Protein AF-A0A0P9D905-F1 (afdb_monomer_lite)

Sequence (83 aa):
APPLALDVVHIDHRIPLARGGTNELSNLRTPCRRCHVLRADHTHQGMVAQALRDGIIPPNWRALVWDDAPAHTDDDSHKPGEP

Foldseek 3Di:
DDDDDQVQWDKDFLQDVVRVTDPDPVRIDTHGLLLQLLEPDPVSVVSVVVCCVVVVADPVSPVVRDHPPPPPPPPPPPDDDDD

Secondary structure (DSSP, 8-state):
-PPPPTTTSPPEESS-GGGT--SSGGGEE---HHHHHTBS-GGGGGGHHHHHHTTSS-TTGGGG-B-----------------

pLDDT: mean 84.11, std 18.09, range [39.16, 97.75]

InterPro domains:
  IPR002711 HNH endonuclease [PF01844] (9-37)
  IPR003615 HNH nuclease [cd00085] (9-36)

Structure (mmCIF, N/CA/C/O backbone):
data_AF-A0A0P9D905-F1
#
_entry.id   AF-A0A0P9D905-F1
#
loop_
_atom_site.group_PDB
_atom_site.id
_atom_site.type_symbol
_atom_site.label_atom_id
_atom_site.label_alt_id
_atom_site.label_comp_id
_atom_site.label_asym_id
_atom_site.label_entity_id
_atom_site.label_seq_id
_atom_site.pdbx_PDB_ins_code
_atom_site.Cartn_x
_atom_site.Cartn_y
_atom_site.Cartn_z
_atom_site.occupancy
_atom_site.B_iso_or_equiv
_atom_site.auth_seq_id
_atom_site.auth_comp_id
_atom_site.auth_asym_id
_atom_site.auth_atom_id
_atom_site.pdbx_PDB_model_num
ATOM 1 N N . ALA A 1 1 ? 5.313 8.171 13.358 1.00 69.25 1 ALA A N 1
ATOM 2 C CA . ALA A 1 1 ? 5.014 6.840 13.931 1.00 69.25 1 ALA A CA 1
ATOM 3 C C . ALA A 1 1 ? 6.325 6.076 14.079 1.00 69.25 1 ALA A C 1
ATOM 5 O O . ALA A 1 1 ? 7.218 6.350 13.280 1.00 69.25 1 ALA A O 1
ATOM 6 N N . PRO A 1 2 ? 6.475 5.183 15.073 1.00 87.44 2 PRO A N 1
ATOM 7 C CA . PRO A 1 2 ? 7.646 4.313 15.140 1.00 87.44 2 PRO A CA 1
ATOM 8 C C . PRO A 1 2 ? 7.724 3.412 13.892 1.00 87.44 2 PRO A C 1
ATOM 10 O O . PRO A 1 2 ? 6.683 3.140 13.282 1.00 87.44 2 PRO A O 1
ATOM 13 N N . PRO A 1 3 ? 8.926 2.952 13.504 1.00 88.31 3 PRO A N 1
ATOM 14 C CA . PRO A 1 3 ? 9.080 1.947 12.457 1.00 88.31 3 PRO A CA 1
ATOM 15 C C . PRO A 1 3 ? 8.290 0.673 12.780 1.00 88.31 3 PRO A C 1
ATOM 17 O O . PRO A 1 3 ? 8.189 0.276 13.941 1.00 88.31 3 PRO A O 1
ATOM 20 N N . LEU A 1 4 ? 7.740 0.034 11.749 1.00 92.69 4 LEU A N 1
ATOM 21 C CA . LEU A 1 4 ? 7.086 -1.270 11.864 1.00 92.69 4 LEU A CA 1
ATOM 22 C C . LEU A 1 4 ? 8.078 -2.394 11.553 1.00 92.69 4 LEU A C 1
ATOM 24 O O . LEU A 1 4 ? 9.045 -2.187 10.820 1.00 92.69 4 LEU A O 1
ATOM 28 N N . ALA A 1 5 ? 7.811 -3.584 12.089 1.00 94.19 5 ALA A N 1
ATOM 29 C CA . ALA A 1 5 ? 8.568 -4.784 11.759 1.00 94.19 5 ALA A CA 1
ATOM 30 C C . ALA A 1 5 ? 8.390 -5.168 10.276 1.00 94.19 5 ALA A C 1
ATOM 32 O O . ALA A 1 5 ? 7.341 -4.919 9.672 1.00 94.19 5 ALA A O 1
ATOM 33 N N . LEU A 1 6 ? 9.434 -5.759 9.684 1.00 89.94 6 LEU A N 1
ATOM 34 C CA . LEU A 1 6 ? 9.472 -6.082 8.251 1.00 89.94 6 LEU A CA 1
ATOM 35 C C . LEU A 1 6 ? 8.444 -7.144 7.832 1.00 89.94 6 LEU A C 1
ATOM 37 O O . LEU A 1 6 ? 8.032 -7.164 6.680 1.00 89.94 6 LEU A O 1
ATOM 41 N N . ASP A 1 7 ? 8.013 -7.997 8.754 1.00 93.50 7 ASP A N 1
ATOM 42 C CA . ASP A 1 7 ? 6.995 -9.032 8.551 1.00 93.50 7 ASP A CA 1
ATOM 43 C C . ASP A 1 7 ? 5.549 -8.499 8.613 1.00 93.50 7 ASP A C 1
ATOM 45 O O . ASP A 1 7 ? 4.608 -9.227 8.301 1.00 93.50 7 ASP A O 1
ATOM 49 N N . VAL A 1 8 ? 5.360 -7.225 8.980 1.00 93.25 8 VAL A N 1
ATOM 50 C CA . VAL A 1 8 ? 4.042 -6.566 9.077 1.00 93.25 8 VAL A CA 1
ATOM 51 C C . VAL A 1 8 ? 3.790 -5.587 7.925 1.00 93.25 8 VAL A C 1
ATOM 53 O O . VAL A 1 8 ? 2.643 -5.266 7.598 1.00 93.25 8 VAL A O 1
ATOM 56 N N . VAL A 1 9 ? 4.851 -5.065 7.313 1.00 95.75 9 VAL A N 1
ATOM 57 C CA . VAL A 1 9 ? 4.758 -4.141 6.175 1.00 95.75 9 VAL A CA 1
ATOM 58 C C . VAL A 1 9 ? 4.501 -4.891 4.873 1.00 95.75 9 VAL A C 1
ATOM 60 O O . VAL A 1 9 ? 4.763 -6.082 4.742 1.00 95.75 9 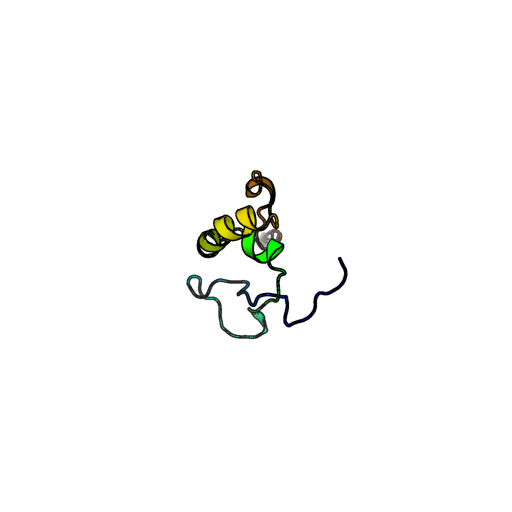VAL A O 1
ATOM 63 N N . HIS A 1 10 ? 3.968 -4.182 3.885 1.00 94.25 10 HIS A N 1
ATOM 64 C CA . HIS A 1 10 ? 3.797 -4.719 2.540 1.00 94.25 10 HIS A CA 1
ATOM 65 C C . HIS A 1 10 ? 4.957 -4.266 1.655 1.00 94.25 10 HIS A C 1
ATOM 67 O O . HIS A 1 10 ? 5.565 -3.244 1.942 1.00 94.25 10 HIS A O 1
ATOM 73 N N . ILE A 1 11 ? 5.216 -4.970 0.555 1.00 94.19 11 ILE A N 1
ATOM 74 C CA . ILE A 1 11 ? 6.102 -4.489 -0.512 1.00 94.19 11 ILE A CA 1
ATOM 75 C C . ILE A 1 11 ? 5.241 -3.828 -1.585 1.00 94.19 11 ILE A C 1
ATOM 77 O O . ILE A 1 11 ? 4.193 -4.356 -1.953 1.00 94.19 11 ILE A O 1
ATOM 81 N N . ASP A 1 12 ? 5.679 -2.670 -2.061 1.00 93.19 12 ASP A N 1
ATOM 82 C CA . ASP A 1 12 ? 4.963 -1.872 -3.049 1.00 93.19 12 ASP A CA 1
ATOM 83 C C . ASP A 1 12 ? 5.951 -1.138 -3.969 1.00 93.19 12 ASP A C 1
ATOM 85 O O . ASP A 1 12 ? 7.045 -0.758 -3.543 1.00 93.19 12 ASP A O 1
ATOM 89 N N . HIS A 1 13 ? 5.573 -0.937 -5.230 1.00 93.31 13 HIS A N 1
ATOM 90 C CA . HIS A 1 13 ? 6.402 -0.277 -6.241 1.00 93.31 13 HIS A CA 1
ATOM 91 C C . HIS A 1 13 ? 6.078 1.210 -6.324 1.00 93.31 13 HIS A C 1
ATOM 93 O O . HIS A 1 13 ? 4.967 1.541 -6.728 1.00 93.31 13 HIS A O 1
ATOM 99 N N . ARG A 1 14 ? 7.020 2.115 -6.035 1.00 92.31 14 ARG A N 1
ATOM 100 C CA . ARG A 1 14 ? 6.834 3.580 -6.138 1.00 92.31 14 ARG A CA 1
ATOM 101 C C . ARG A 1 14 ? 6.231 3.978 -7.487 1.00 92.31 14 ARG A C 1
ATOM 103 O O . ARG A 1 14 ? 5.183 4.612 -7.524 1.00 92.31 14 ARG A O 1
ATOM 110 N N . ILE A 1 15 ? 6.843 3.517 -8.577 1.00 91.94 15 ILE A N 1
ATOM 111 C CA . ILE A 1 15 ? 6.282 3.571 -9.927 1.00 91.94 15 ILE A CA 1
ATOM 112 C C . ILE A 1 15 ? 5.727 2.178 -10.254 1.00 91.94 15 ILE A C 1
ATOM 114 O O . ILE A 1 15 ? 6.493 1.212 -10.211 1.00 91.94 15 ILE A O 1
ATOM 118 N N . PRO A 1 16 ? 4.434 2.032 -10.595 1.00 90.25 16 PRO A N 1
ATOM 119 C CA . PRO A 1 16 ? 3.870 0.745 -10.998 1.00 90.25 16 PRO A CA 1
ATOM 120 C C . PRO A 1 16 ? 4.631 0.115 -12.168 1.00 90.25 16 PRO A C 1
ATOM 122 O O . PRO A 1 16 ? 4.996 0.815 -13.114 1.00 90.25 16 PRO A O 1
ATOM 125 N N . LEU A 1 17 ? 4.769 -1.215 -12.180 1.00 91.12 17 LEU A N 1
ATOM 126 C CA . LEU A 1 17 ? 5.355 -1.944 -13.318 1.00 91.12 17 LEU A CA 1
ATOM 127 C C . LEU A 1 17 ? 4.626 -1.628 -14.637 1.00 91.12 17 LEU A C 1
ATOM 129 O O . LEU A 1 17 ? 5.257 -1.376 -15.657 1.00 91.12 17 LEU A O 1
ATOM 133 N N . ALA A 1 18 ? 3.291 -1.535 -14.595 1.00 89.62 18 ALA A N 1
ATOM 134 C CA . ALA A 1 18 ? 2.462 -1.160 -15.745 1.00 89.62 18 ALA A CA 1
ATOM 135 C C . ALA A 1 18 ? 2.714 0.272 -16.264 1.00 89.62 18 ALA A C 1
ATOM 137 O O . ALA A 1 18 ? 2.253 0.620 -17.347 1.00 89.62 18 ALA A O 1
ATOM 138 N N . ARG A 1 19 ? 3.427 1.107 -15.495 1.00 89.81 19 ARG A N 1
ATOM 139 C CA . ARG A 1 19 ? 3.826 2.478 -15.850 1.00 89.81 19 ARG A CA 1
ATOM 140 C C . ARG A 1 19 ? 5.346 2.623 -16.015 1.00 89.81 19 ARG A C 1
ATOM 142 O O . ARG A 1 19 ? 5.858 3.733 -15.932 1.00 89.81 19 ARG A O 1
ATOM 149 N N . GLY A 1 20 ? 6.066 1.520 -16.232 1.00 93.38 20 GLY A N 1
ATOM 150 C CA . GLY A 1 20 ? 7.515 1.537 -16.466 1.00 93.38 20 GLY A CA 1
ATOM 151 C C . GLY A 1 20 ? 8.377 1.473 -15.204 1.00 93.38 20 GLY A C 1
ATOM 152 O O . GLY A 1 20 ? 9.580 1.698 -15.281 1.00 93.38 20 GLY A O 1
ATOM 153 N N . GLY A 1 21 ? 7.793 1.158 -14.045 1.00 94.06 21 GLY A N 1
ATOM 154 C CA . GLY A 1 21 ? 8.565 0.843 -12.846 1.00 94.06 21 GLY A CA 1
ATOM 155 C C . GLY A 1 21 ? 9.404 -0.429 -12.995 1.00 94.06 21 GLY A C 1
ATOM 156 O O . GLY A 1 21 ? 9.129 -1.282 -13.839 1.00 94.06 21 GLY A O 1
ATOM 157 N N . THR A 1 22 ? 10.408 -0.581 -12.134 1.00 96.50 22 THR A N 1
ATOM 158 C CA . THR A 1 22 ? 11.326 -1.732 -12.109 1.00 96.50 22 THR A CA 1
ATOM 159 C C . THR A 1 22 ? 11.190 -2.532 -10.809 1.00 96.50 22 THR A C 1
ATOM 161 O O . THR A 1 22 ? 10.572 -2.074 -9.850 1.00 96.50 22 THR A O 1
ATOM 164 N N . ASN A 1 23 ? 11.789 -3.724 -10.751 1.00 96.88 23 ASN A N 1
ATOM 165 C CA . ASN A 1 23 ? 11.911 -4.516 -9.516 1.00 96.88 23 ASN A CA 1
ATOM 166 C C . ASN A 1 23 ? 13.173 -4.174 -8.705 1.00 96.88 23 ASN A C 1
ATOM 168 O O . ASN A 1 23 ? 13.529 -4.896 -7.775 1.00 96.88 23 ASN A O 1
ATOM 172 N N . GLU A 1 24 ? 13.881 -3.107 -9.072 1.00 97.75 24 GLU A N 1
ATOM 173 C CA . GLU A 1 24 ? 15.056 -2.657 -8.334 1.00 97.75 24 GLU A CA 1
ATOM 174 C C . GLU A 1 24 ? 14.656 -2.123 -6.958 1.00 97.75 24 GLU A C 1
ATOM 176 O O . GLU A 1 24 ? 13.596 -1.516 -6.796 1.00 97.75 24 GLU A O 1
ATOM 181 N N . LEU A 1 25 ? 15.538 -2.285 -5.966 1.00 96.69 25 LEU A N 1
ATOM 182 C CA . LEU A 1 25 ? 15.310 -1.790 -4.603 1.00 96.69 25 LEU A CA 1
ATOM 183 C C . LEU A 1 25 ? 14.993 -0.285 -4.561 1.00 96.69 25 LEU A C 1
ATOM 185 O O . LEU A 1 25 ? 14.242 0.150 -3.693 1.00 96.69 25 LEU A O 1
ATOM 189 N N . SER A 1 26 ? 15.518 0.493 -5.512 1.00 96.12 26 SER A N 1
ATOM 190 C CA . SER A 1 26 ? 15.240 1.925 -5.689 1.00 96.12 26 SER A CA 1
ATOM 191 C C . SER A 1 26 ? 13.755 2.223 -5.945 1.00 96.12 26 SER A C 1
ATOM 193 O O . SER A 1 26 ? 13.243 3.244 -5.483 1.00 96.12 26 SER A O 1
ATOM 195 N N . ASN A 1 27 ? 13.048 1.322 -6.635 1.00 95.56 27 ASN A N 1
ATOM 196 C CA . ASN A 1 27 ? 11.626 1.449 -6.947 1.00 95.56 27 ASN A CA 1
ATOM 197 C C . ASN A 1 27 ? 10.722 0.721 -5.937 1.00 95.56 27 ASN A C 1
ATOM 199 O O . ASN A 1 27 ? 9.504 0.874 -5.993 1.00 95.56 27 ASN A O 1
ATOM 203 N N . LEU A 1 28 ? 11.278 -0.046 -4.998 1.00 94.94 28 LEU A N 1
ATOM 204 C CA . LEU A 1 28 ? 10.506 -0.719 -3.953 1.00 94.94 28 LEU A CA 1
ATOM 205 C C . LEU A 1 28 ? 10.374 0.150 -2.696 1.00 94.94 28 LEU A C 1
ATOM 207 O O . LEU A 1 28 ? 11.205 1.005 -2.382 1.00 94.94 28 LEU A O 1
ATOM 211 N N . ARG A 1 29 ? 9.295 -0.080 -1.950 1.00 92.69 29 ARG A N 1
ATOM 212 C CA . ARG A 1 29 ? 9.049 0.512 -0.633 1.00 92.69 29 ARG A CA 1
ATOM 213 C C . ARG A 1 29 ? 8.262 -0.428 0.271 1.00 92.69 29 ARG A C 1
ATOM 215 O O . ARG A 1 29 ? 7.657 -1.387 -0.201 1.00 92.69 29 ARG A O 1
ATOM 222 N N . THR A 1 30 ? 8.253 -0.104 1.564 1.00 95.31 30 THR A N 1
ATOM 223 C CA . THR A 1 30 ? 7.646 -0.919 2.625 1.00 95.31 30 THR A CA 1
ATOM 224 C C . THR A 1 30 ? 6.529 -0.200 3.403 1.00 95.31 30 THR A C 1
ATOM 226 O O . THR A 1 30 ? 6.667 0.060 4.603 1.00 95.31 30 THR A O 1
ATOM 229 N N . PRO A 1 31 ? 5.412 0.194 2.759 1.00 93.81 31 PRO A N 1
ATOM 230 C CA . PRO A 1 31 ? 4.312 0.853 3.456 1.00 93.81 31 PRO A CA 1
ATOM 231 C C . PRO A 1 31 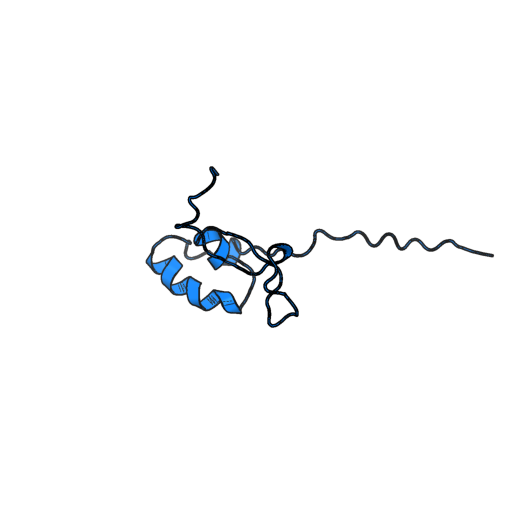? 3.630 -0.085 4.464 1.00 93.81 31 PRO A C 1
ATOM 233 O O . PRO A 1 31 ? 3.506 -1.292 4.251 1.00 93.81 31 PRO A O 1
ATOM 236 N N . CYS A 1 32 ? 3.088 0.487 5.542 1.00 95.00 32 CYS A N 1
ATOM 237 C CA . CYS A 1 32 ? 2.126 -0.241 6.367 1.00 95.00 32 CYS A CA 1
ATOM 238 C C . CYS A 1 32 ? 0.843 -0.516 5.567 1.00 95.00 32 CYS A C 1
ATOM 240 O O . CYS A 1 32 ? 0.533 0.198 4.607 1.00 95.00 32 CYS A O 1
ATOM 242 N N . ARG A 1 33 ? 0.042 -1.495 6.004 1.00 94.88 33 ARG A N 1
ATOM 243 C CA . ARG A 1 33 ? -1.212 -1.860 5.327 1.00 94.88 33 ARG A CA 1
ATOM 244 C C . ARG A 1 33 ? -2.144 -0.665 5.091 1.00 94.88 33 ARG A C 1
ATOM 246 O O . ARG A 1 33 ? -2.690 -0.532 4.001 1.00 94.88 33 ARG A O 1
ATOM 253 N N . ARG A 1 34 ? -2.297 0.231 6.075 1.00 95.19 34 ARG A N 1
ATOM 254 C CA . ARG A 1 34 ? -3.124 1.443 5.933 1.00 95.19 34 ARG A CA 1
ATOM 255 C C . ARG A 1 34 ? -2.611 2.349 4.815 1.00 95.19 34 ARG A C 1
ATOM 257 O O . ARG A 1 34 ? -3.400 2.771 3.978 1.00 95.19 34 ARG A O 1
ATOM 264 N N . CYS A 1 35 ? -1.310 2.639 4.796 1.00 94.19 35 CYS A N 1
ATOM 265 C CA . CYS A 1 35 ? -0.719 3.500 3.775 1.00 94.19 35 CYS A CA 1
ATOM 266 C C . CYS A 1 35 ? -0.837 2.864 2.390 1.00 94.19 35 CYS A C 1
ATOM 268 O O . CYS A 1 35 ? -1.270 3.538 1.465 1.00 94.19 35 CYS A O 1
ATOM 270 N N . HIS A 1 36 ? -0.537 1.569 2.264 1.00 94.31 36 HIS A N 1
ATOM 271 C CA . HIS A 1 36 ? -0.610 0.854 0.991 1.00 94.31 36 HIS A CA 1
ATOM 272 C C . HIS A 1 36 ? -2.029 0.883 0.397 1.00 94.31 36 HIS A C 1
ATOM 274 O O . HIS A 1 36 ? -2.207 1.187 -0.777 1.00 94.31 36 HIS A O 1
ATOM 280 N N . VAL A 1 37 ? -3.053 0.653 1.224 1.00 95.19 37 VAL A N 1
ATOM 281 C CA . VAL A 1 37 ? -4.464 0.706 0.802 1.00 95.19 37 VAL A CA 1
ATOM 282 C C . VAL A 1 37 ? -4.891 2.113 0.366 1.00 95.1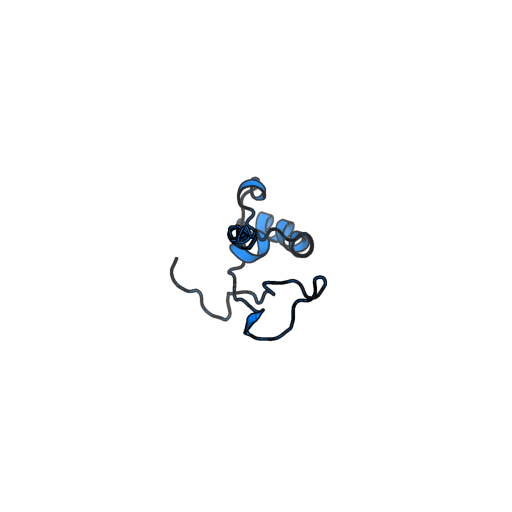9 37 VAL A C 1
ATOM 284 O O . VAL A 1 37 ? -5.705 2.247 -0.543 1.00 95.19 37 VAL A O 1
ATOM 287 N N . LEU A 1 38 ? -4.381 3.156 1.027 1.00 94.62 38 LEU A N 1
ATOM 288 C CA . LEU A 1 38 ? -4.742 4.556 0.764 1.00 94.62 38 LEU A CA 1
ATOM 289 C C . LEU A 1 38 ? -3.905 5.211 -0.343 1.00 94.62 38 LEU A C 1
ATOM 291 O O . LEU A 1 38 ? -4.035 6.406 -0.579 1.00 94.62 38 LEU A O 1
ATOM 295 N N . ARG A 1 39 ? -3.037 4.466 -1.020 1.00 92.75 39 ARG A N 1
ATOM 296 C CA . ARG A 1 39 ? -2.259 5.000 -2.134 1.00 92.75 39 ARG A CA 1
ATOM 297 C C . ARG A 1 39 ? -3.168 5.296 -3.334 1.00 92.75 39 ARG A C 1
ATOM 299 O O . ARG A 1 39 ? -4.049 4.497 -3.652 1.00 92.75 39 ARG A O 1
ATOM 306 N N . ALA A 1 40 ? -2.931 6.411 -4.020 1.00 89.44 40 ALA A N 1
ATOM 307 C CA . ALA A 1 40 ? -3.682 6.905 -5.177 1.00 89.44 40 ALA A CA 1
ATOM 308 C C . ALA A 1 40 ? -3.425 6.081 -6.453 1.00 89.44 40 ALA A C 1
ATOM 310 O O . ALA A 1 40 ? -2.985 6.580 -7.485 1.00 89.44 40 ALA A O 1
ATOM 311 N N . ASP A 1 41 ? -3.706 4.784 -6.391 1.00 84.94 41 ASP A N 1
ATOM 312 C CA . ASP A 1 41 ? -3.501 3.852 -7.489 1.00 84.94 41 ASP A CA 1
ATOM 313 C C . ASP A 1 41 ? -4.705 2.916 -7.600 1.00 84.94 41 ASP A C 1
ATOM 315 O O . ASP A 1 41 ? -5.084 2.225 -6.651 1.00 84.94 41 ASP A O 1
ATOM 319 N N . HIS A 1 42 ? -5.326 2.890 -8.779 1.00 79.81 42 HIS A N 1
ATOM 320 C CA . HIS A 1 42 ? -6.517 2.079 -9.030 1.00 79.81 42 HIS A CA 1
ATOM 321 C C . HIS A 1 42 ? -6.248 0.581 -8.842 1.00 79.81 42 HIS A C 1
ATOM 323 O O . HIS A 1 42 ? -7.152 -0.157 -8.451 1.00 79.81 42 HIS A O 1
ATOM 329 N N . THR A 1 43 ? -5.007 0.137 -9.055 1.00 80.88 43 THR A N 1
ATOM 330 C CA . THR A 1 43 ? -4.609 -1.267 -8.883 1.00 80.88 43 THR A CA 1
ATOM 331 C C . THR A 1 43 ? -4.711 -1.741 -7.428 1.00 80.88 43 THR A C 1
ATOM 333 O O . THR A 1 43 ? -4.904 -2.929 -7.174 1.00 80.88 43 THR A O 1
ATOM 336 N N . HIS A 1 44 ? -4.692 -0.817 -6.465 1.00 82.62 44 HIS A N 1
ATOM 337 C CA . HIS A 1 44 ? -4.755 -1.109 -5.032 1.00 82.62 44 HIS A CA 1
ATOM 338 C C . HIS A 1 44 ? -6.173 -1.083 -4.449 1.00 82.62 44 HIS A C 1
ATOM 340 O O . HIS A 1 44 ? -6.382 -1.498 -3.305 1.00 82.62 44 HIS A O 1
ATOM 346 N N . GLN A 1 45 ? -7.179 -0.679 -5.235 1.00 81.00 45 GLN A N 1
ATOM 347 C CA . GLN A 1 45 ? -8.568 -0.581 -4.769 1.00 81.00 45 GLN A CA 1
ATOM 348 C C . GLN A 1 45 ? -9.155 -1.928 -4.323 1.00 81.00 45 GLN A C 1
ATOM 350 O O . GLN A 1 45 ? -10.033 -1.953 -3.459 1.00 81.00 45 GLN A O 1
ATOM 355 N N . GLY A 1 46 ? -8.623 -3.051 -4.819 1.00 86.81 46 GLY A N 1
ATOM 356 C CA . GLY A 1 46 ? -8.995 -4.390 -4.350 1.00 86.81 46 GLY A CA 1
ATOM 357 C C . GLY A 1 46 ? -8.759 -4.606 -2.847 1.00 86.81 46 GLY A C 1
ATOM 358 O O . GLY A 1 46 ? -9.463 -5.393 -2.217 1.00 86.81 46 GLY A O 1
ATOM 359 N N . MET A 1 47 ? -7.832 -3.862 -2.234 1.00 92.81 47 MET A N 1
ATOM 360 C CA . MET A 1 47 ? -7.532 -3.973 -0.803 1.00 92.81 47 MET A CA 1
ATOM 361 C C . MET A 1 47 ? -8.487 -3.164 0.091 1.00 92.81 47 MET A C 1
ATOM 363 O O . MET A 1 47 ? -8.587 -3.438 1.291 1.00 92.81 47 MET A O 1
ATOM 367 N N . VAL A 1 48 ? -9.216 -2.192 -0.471 1.00 93.88 48 VAL A N 1
ATOM 368 C CA . VAL A 1 48 ? -10.063 -1.248 0.282 1.00 93.88 48 VAL A CA 1
ATOM 369 C C . VAL A 1 48 ? -11.187 -1.970 1.018 1.00 93.88 48 VAL A C 1
ATOM 371 O O . VAL A 1 48 ? -11.400 -1.727 2.204 1.00 93.88 48 VAL A O 1
ATOM 374 N N . ALA A 1 49 ? -11.885 -2.893 0.351 1.00 92.25 49 ALA A N 1
ATOM 375 C CA . ALA A 1 49 ? -13.030 -3.585 0.945 1.00 92.25 49 ALA A CA 1
ATOM 376 C C . ALA A 1 49 ? -12.640 -4.388 2.197 1.00 92.25 49 ALA A C 1
ATOM 378 O O . ALA A 1 49 ? -13.346 -4.347 3.203 1.00 92.25 49 ALA A O 1
ATOM 379 N N . GLN A 1 50 ? -11.500 -5.086 2.159 1.00 94.75 50 GLN A N 1
ATOM 380 C CA . GLN A 1 50 ? -11.003 -5.820 3.322 1.00 94.75 50 GLN A CA 1
ATOM 381 C C . GLN A 1 50 ? -10.495 -4.868 4.411 1.00 94.75 50 GLN A C 1
ATOM 383 O O . GLN A 1 50 ? -10.760 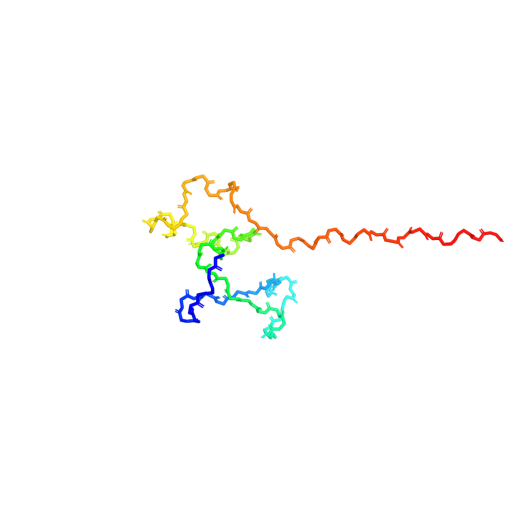-5.090 5.584 1.00 94.75 50 GLN A O 1
ATOM 388 N N . ALA A 1 51 ? -9.807 -3.784 4.047 1.00 96.44 51 ALA A N 1
ATOM 389 C CA . ALA A 1 51 ? -9.316 -2.812 5.023 1.00 96.44 51 ALA A CA 1
ATOM 390 C C . ALA A 1 51 ? -10.447 -2.056 5.748 1.00 96.44 51 ALA A C 1
ATOM 392 O O . ALA A 1 51 ? -10.281 -1.699 6.913 1.00 96.44 51 ALA A O 1
ATOM 393 N N . LEU A 1 52 ? -11.592 -1.846 5.087 1.00 96.62 52 LEU A N 1
ATOM 394 C CA . LEU A 1 52 ? -12.816 -1.339 5.715 1.00 96.62 52 LEU A CA 1
ATOM 395 C C . LEU A 1 52 ? -13.393 -2.344 6.717 1.00 96.62 52 LEU A C 1
ATOM 397 O O . LEU A 1 52 ? -13.700 -1.961 7.842 1.00 96.62 52 LEU A O 1
ATOM 401 N N . ARG A 1 53 ? -13.514 -3.624 6.329 1.00 97.00 53 ARG A N 1
ATOM 402 C CA . ARG A 1 53 ? -14.001 -4.693 7.223 1.00 97.00 53 ARG A CA 1
ATOM 403 C C . ARG A 1 53 ? -13.138 -4.842 8.473 1.00 97.00 53 ARG A C 1
ATOM 405 O O . ARG A 1 53 ? -13.672 -5.034 9.557 1.00 97.00 53 ARG A O 1
ATOM 412 N N . ASP A 1 54 ? -11.827 -4.697 8.314 1.00 97.31 54 ASP A N 1
ATOM 413 C CA . ASP A 1 54 ? -10.862 -4.845 9.404 1.00 97.31 54 ASP A CA 1
ATOM 414 C C . ASP A 1 54 ? -10.690 -3.560 10.238 1.00 97.31 54 ASP A C 1
ATOM 416 O O . ASP A 1 54 ? -9.863 -3.522 11.144 1.00 97.31 54 ASP A O 1
ATOM 420 N N . GLY A 1 55 ? -11.414 -2.478 9.919 1.00 97.50 55 GLY A N 1
ATOM 421 C CA . GLY A 1 55 ? -11.334 -1.206 10.647 1.00 97.50 55 GLY A CA 1
ATOM 422 C C . GLY A 1 55 ? -10.018 -0.435 10.468 1.00 97.50 55 GLY A C 1
ATOM 423 O O . GLY A 1 55 ? -9.743 0.507 11.208 1.00 97.50 55 GLY A O 1
ATOM 424 N N . ILE A 1 56 ? -9.193 -0.796 9.481 1.00 97.06 56 ILE A N 1
ATOM 425 C CA . ILE A 1 56 ? -7.880 -0.172 9.234 1.00 97.06 56 ILE A CA 1
ATOM 426 C C . ILE A 1 56 ? -8.019 1.209 8.593 1.00 97.06 56 ILE A C 1
ATOM 428 O O . ILE A 1 56 ? -7.199 2.106 8.825 1.00 97.06 56 ILE A O 1
ATOM 432 N N . ILE A 1 57 ? -9.055 1.385 7.775 1.00 97.25 57 ILE A N 1
ATOM 433 C CA . ILE A 1 57 ? -9.426 2.659 7.160 1.00 97.25 57 ILE A CA 1
ATOM 434 C C . ILE A 1 57 ? -10.889 2.985 7.476 1.00 97.25 57 ILE A C 1
ATOM 436 O O . ILE A 1 57 ? -11.705 2.071 7.595 1.00 97.25 57 ILE A O 1
ATOM 440 N N . PRO A 1 58 ? -11.244 4.273 7.615 1.00 97.75 58 PRO A N 1
ATOM 441 C CA . PRO A 1 58 ? -12.623 4.673 7.871 1.00 97.75 58 PRO A CA 1
ATOM 442 C C . PRO A 1 58 ? -13.461 4.716 6.575 1.00 97.75 58 PRO A C 1
ATOM 444 O O . PRO A 1 58 ? -12.897 4.787 5.482 1.00 97.75 58 PRO A O 1
ATOM 447 N N . PRO A 1 59 ? -14.807 4.755 6.649 1.00 96.50 59 PRO A N 1
ATOM 448 C CA . PRO A 1 59 ? -15.673 4.856 5.464 1.00 96.50 59 PRO A CA 1
ATOM 449 C C . PRO A 1 59 ? -15.385 6.069 4.563 1.00 96.50 59 PRO A C 1
ATOM 451 O O . PRO A 1 59 ? -15.538 5.985 3.345 1.00 96.50 59 PRO A O 1
ATOM 454 N N . ASN A 1 60 ? -14.901 7.178 5.134 1.00 96.62 60 ASN A N 1
ATOM 455 C CA . ASN A 1 60 ? -14.478 8.378 4.405 1.00 96.62 60 ASN A CA 1
ATOM 456 C C . ASN A 1 60 ? -13.032 8.295 3.865 1.00 96.62 60 ASN A C 1
ATOM 458 O O . ASN A 1 60 ? -12.416 9.327 3.610 1.00 96.62 60 ASN A O 1
ATOM 462 N N . TRP A 1 61 ? -12.487 7.087 3.675 1.00 94.50 61 TRP A N 1
ATOM 463 C CA . TRP A 1 61 ? -11.101 6.835 3.254 1.00 94.50 61 TRP A CA 1
ATOM 464 C C . TRP A 1 61 ? -10.647 7.617 2.019 1.00 94.50 61 TRP A C 1
ATOM 466 O O . TRP A 1 61 ? -9.465 7.920 1.911 1.00 94.50 61 TRP A O 1
ATOM 476 N N . ARG A 1 62 ? -11.559 7.977 1.105 1.00 92.94 62 ARG A N 1
ATOM 477 C CA . ARG A 1 62 ? -11.233 8.764 -0.097 1.00 92.94 62 ARG A CA 1
ATOM 478 C C . ARG A 1 62 ? -10.574 10.105 0.235 1.00 92.94 62 ARG A C 1
ATOM 480 O O . ARG A 1 62 ? -9.707 10.539 -0.508 1.00 92.94 62 ARG A O 1
ATOM 487 N N . ALA A 1 63 ? -10.934 10.719 1.363 1.00 94.81 63 ALA A N 1
ATOM 488 C CA . ALA A 1 63 ? -10.326 11.964 1.842 1.00 94.81 63 ALA A CA 1
ATOM 489 C C . ALA A 1 63 ? -8.907 11.775 2.413 1.00 94.81 63 ALA A C 1
ATOM 491 O O . ALA A 1 63 ? -8.249 12.746 2.767 1.00 94.81 63 ALA A O 1
ATOM 492 N N . LEU A 1 64 ? -8.458 10.526 2.551 1.00 94.38 64 LEU A N 1
ATOM 493 C CA . LEU A 1 64 ? -7.171 10.141 3.128 1.00 94.38 64 LEU A CA 1
ATOM 494 C C . LEU A 1 64 ? -6.235 9.523 2.082 1.00 94.38 64 LEU A C 1
ATOM 496 O O . LEU A 1 64 ? -5.170 9.020 2.444 1.00 94.38 64 LEU A O 1
ATOM 500 N N . VAL A 1 65 ? -6.660 9.501 0.815 1.00 93.19 65 VAL A N 1
ATOM 501 C CA . VAL A 1 65 ? -5.853 8.991 -0.290 1.00 93.19 65 VAL A CA 1
ATOM 502 C C . VAL A 1 65 ? -4.663 9.916 -0.522 1.00 93.19 65 VAL A C 1
ATOM 504 O O . VAL A 1 65 ? -4.803 11.135 -0.455 1.00 93.19 65 VAL A O 1
ATOM 507 N N . TRP A 1 66 ? -3.499 9.337 -0.796 1.00 91.06 66 TRP A N 1
ATOM 508 C CA . TRP A 1 66 ? -2.253 10.066 -1.022 1.00 91.06 66 TRP A CA 1
ATOM 509 C C . TRP A 1 66 ? -1.546 9.548 -2.276 1.00 91.06 66 TRP A C 1
ATOM 511 O O . TRP A 1 66 ? -1.624 8.360 -2.583 1.00 91.06 66 TRP A O 1
ATOM 521 N N . ASP A 1 67 ? -0.861 10.436 -2.992 1.00 83.62 67 ASP A N 1
ATOM 522 C CA . ASP A 1 67 ? -0.035 10.108 -4.158 1.00 83.62 67 ASP A CA 1
ATOM 523 C C . ASP A 1 67 ? 1.407 10.572 -3.922 1.00 83.62 67 ASP A C 1
ATOM 525 O O . ASP A 1 67 ? 1.633 11.534 -3.188 1.00 83.62 67 ASP A O 1
ATOM 529 N N . ASP A 1 68 ? 2.368 9.922 -4.575 1.00 68.69 68 ASP A N 1
ATOM 530 C CA . ASP A 1 68 ? 3.764 10.372 -4.638 1.00 68.69 68 ASP A CA 1
ATOM 531 C C . ASP A 1 68 ? 3.995 11.297 -5.833 1.00 68.69 68 ASP A C 1
ATOM 533 O O . ASP A 1 68 ? 5.090 11.278 -6.403 1.00 68.69 68 ASP A O 1
ATOM 537 N N . ALA A 1 69 ? 2.982 12.069 -6.254 1.00 56.41 69 ALA A N 1
ATOM 538 C CA . ALA A 1 69 ? 3.176 13.080 -7.286 1.00 56.41 69 ALA A CA 1
ATOM 539 C C . ALA A 1 69 ? 4.466 13.832 -6.930 1.00 56.41 69 ALA A C 1
ATOM 541 O O . ALA A 1 69 ? 4.565 14.318 -5.794 1.00 56.41 69 ALA A O 1
ATOM 542 N N . PRO A 1 70 ? 5.490 13.819 -7.810 1.00 45.59 70 PRO A N 1
ATOM 543 C CA . PRO A 1 70 ? 6.749 14.458 -7.489 1.00 45.59 70 PRO A CA 1
ATOM 544 C C . PRO A 1 70 ? 6.390 15.874 -7.073 1.00 45.59 70 PRO A C 1
ATOM 546 O O . PRO A 1 70 ? 5.634 16.540 -7.788 1.00 45.59 70 PRO A O 1
ATOM 549 N N . ALA A 1 71 ? 6.835 16.282 -5.877 1.00 40.91 71 ALA A N 1
ATOM 550 C CA . ALA A 1 71 ? 6.759 17.677 -5.469 1.00 40.91 71 ALA A CA 1
ATOM 551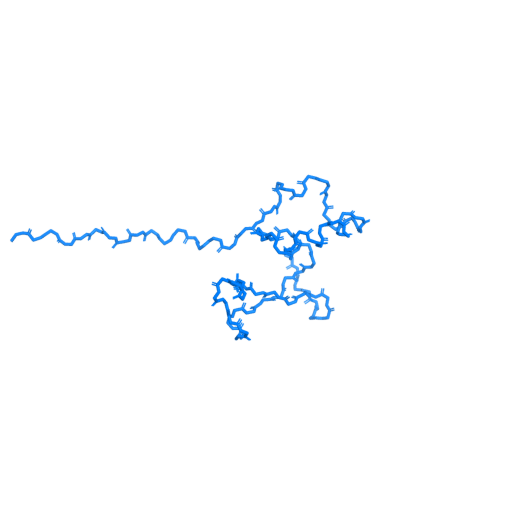 C C . ALA A 1 71 ? 7.174 18.476 -6.697 1.00 40.91 71 ALA A C 1
ATOM 553 O O . ALA A 1 71 ? 8.236 18.162 -7.237 1.00 40.91 71 ALA A O 1
ATOM 554 N N . HIS A 1 72 ? 6.274 19.340 -7.186 1.00 40.84 72 HIS A N 1
ATOM 555 C CA . HIS A 1 72 ? 6.478 20.178 -8.360 1.00 40.84 72 HIS A CA 1
ATOM 556 C C . HIS A 1 72 ? 7.972 20.456 -8.504 1.00 40.84 72 HIS A C 1
ATOM 558 O O . HIS A 1 72 ? 8.551 21.145 -7.666 1.00 40.84 72 HIS A O 1
ATOM 564 N N . THR A 1 73 ? 8.629 19.839 -9.489 1.00 41.97 73 THR A N 1
ATOM 565 C CA . THR A 1 73 ? 9.894 20.396 -9.936 1.00 41.97 7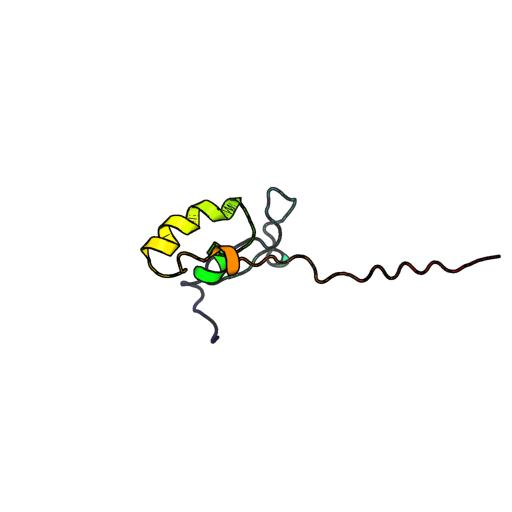3 THR A CA 1
ATOM 566 C C . THR A 1 73 ? 9.448 21.693 -10.566 1.00 41.97 73 THR A C 1
ATOM 568 O O . THR A 1 73 ? 8.854 21.666 -11.647 1.00 41.97 73 THR A O 1
ATOM 571 N N . ASP A 1 74 ? 9.581 22.787 -9.820 1.00 39.16 74 ASP A N 1
ATOM 572 C CA . ASP A 1 74 ? 9.521 24.113 -10.400 1.00 39.16 74 ASP A CA 1
ATOM 573 C C . ASP A 1 74 ? 10.415 24.049 -11.640 1.00 39.16 74 ASP A C 1
ATOM 575 O O . ASP A 1 74 ? 11.601 23.721 -11.572 1.00 39.16 74 ASP A O 1
ATOM 579 N N . ASP A 1 75 ? 9.772 24.169 -12.795 1.00 46.06 75 ASP A N 1
ATOM 580 C CA . ASP A 1 75 ? 10.410 24.185 -14.094 1.00 46.06 75 ASP A CA 1
ATOM 581 C C . ASP A 1 75 ? 11.279 25.445 -14.134 1.00 46.06 75 ASP A C 1
ATOM 583 O O . ASP A 1 75 ? 10.798 26.537 -14.431 1.00 46.06 75 ASP A O 1
ATOM 587 N N . ASP A 1 76 ? 12.559 25.290 -13.786 1.00 52.09 76 ASP A N 1
ATOM 588 C CA . ASP A 1 76 ? 13.635 26.281 -13.917 1.00 52.09 76 ASP A CA 1
ATOM 589 C C . ASP A 1 76 ? 13.974 26.530 -15.405 1.00 52.09 76 ASP A C 1
ATOM 591 O O . ASP A 1 76 ? 15.124 26.539 -15.843 1.00 52.09 76 ASP A O 1
ATOM 595 N N . SER A 1 77 ? 12.946 26.757 -16.221 1.00 53.19 77 SER A N 1
ATOM 596 C CA . SER A 1 77 ? 13.061 27.139 -17.624 1.00 53.19 77 SER A CA 1
ATOM 597 C C . SER A 1 77 ? 12.844 28.644 -17.796 1.00 53.19 77 SER A C 1
ATOM 599 O O . SER A 1 77 ? 12.052 29.080 -18.634 1.00 53.19 77 SER A O 1
ATOM 601 N N . HIS A 1 78 ? 13.587 29.478 -17.059 1.00 46.75 78 HIS A N 1
ATOM 602 C CA . HIS A 1 78 ? 13.867 30.832 -17.546 1.00 46.75 78 HIS A CA 1
ATOM 603 C C . HIS A 1 78 ? 15.060 30.762 -18.506 1.00 46.75 78 HIS A C 1
ATOM 605 O O . HIS A 1 78 ? 16.222 30.744 -18.104 1.00 46.75 78 HIS A O 1
ATOM 611 N N . LYS A 1 79 ? 14.745 30.655 -19.802 1.00 55.06 79 LYS A N 1
ATOM 612 C CA . LYS A 1 79 ? 15.710 30.666 -20.909 1.00 55.06 79 LYS A CA 1
ATOM 613 C C . LYS A 1 79 ? 16.637 31.890 -20.829 1.00 55.06 79 LYS A C 1
ATOM 615 O O . LYS A 1 79 ? 16.138 32.982 -20.559 1.00 55.06 79 LYS A O 1
ATOM 620 N N . PRO A 1 80 ? 17.936 31.767 -21.163 1.00 51.50 80 PRO A N 1
ATOM 621 C CA . PRO A 1 80 ? 18.747 32.945 -21.426 1.00 51.50 80 PRO A CA 1
ATOM 622 C C . PRO A 1 80 ? 18.182 33.645 -22.668 1.00 51.50 80 PRO A C 1
ATOM 624 O O . PRO A 1 80 ? 18.059 33.046 -23.737 1.00 51.50 80 PRO A O 1
ATOM 627 N N . GLY A 1 81 ? 17.772 34.900 -22.500 1.00 48.00 81 GLY A N 1
ATOM 628 C CA . GLY A 1 81 ? 17.494 35.789 -23.617 1.00 48.00 81 GLY A CA 1
ATOM 629 C C . GLY A 1 81 ? 18.811 36.196 -24.266 1.00 48.00 81 GLY A C 1
ATOM 630 O O . GLY A 1 81 ? 19.619 36.871 -23.634 1.00 48.00 81 GLY A O 1
ATOM 631 N N . GLU A 1 82 ? 19.012 35.775 -25.508 1.00 40.59 82 GLU A N 1
ATOM 632 C CA . GLU A 1 82 ? 19.982 36.361 -26.437 1.00 40.59 82 GLU A CA 1
ATOM 633 C C . GLU A 1 82 ? 19.265 37.477 -27.214 1.00 40.59 82 GLU A C 1
ATOM 635 O O . GLU A 1 82 ? 18.092 37.328 -27.584 1.00 40.59 82 GLU A O 1
ATOM 640 N N . PRO A 1 83 ? 19.927 38.623 -27.397 1.00 56.72 83 PRO A N 1
ATOM 641 C CA . PRO A 1 83 ? 20.433 38.909 -28.740 1.00 56.72 83 PRO A CA 1
ATOM 642 C C . PRO A 1 83 ? 21.950 39.106 -28.812 1.00 56.72 83 PRO A C 1
ATOM 644 O O . PRO A 1 83 ? 22.548 39.587 -27.822 1.00 56.72 83 PRO A O 1
#

Radius of gyration: 17.49 Å; chains: 1; bounding box: 36×48×44 Å

Organism: NCBI:txid186479